Protein AF-A0A349KXT2-F1 (afdb_monomer_lite)

Secondary structure (DSSP, 8-state):
--SHHHHHHHHH---HHHHHHHHHHHHHHHHHTT-HHHHHHHHHHHHHTSSS---HHHHHHHHHHH-

Radius of gyration: 14.58 Å; chains: 1; bounding box: 26×21×44 Å

pLDDT: mean 80.35, std 17.96, range [47.28, 96.69]

Sequence (67 aa):
AAQYNLGWLCAKGHGIAQDSALAMHWFSKAAEQGDAGAQNNLGMMYDNGKGVPQDFQQAIAWYRKAA

Foldseek 3Di:
DPPVVVVVVVVPPPCQQVVQLVLLVVLVVVVVVLNLVSLQVQLVCLCVVRNHDNDNVSSVVSNVSSD

Structure (mmCIF, N/CA/C/O backbone):
data_AF-A0A349KXT2-F1
#
_entry.id   AF-A0A349KXT2-F1
#
loop_
_atom_site.group_PDB
_atom_site.id
_atom_site.type_symbol
_atom_site.label_atom_id
_atom_site.label_alt_id
_atom_site.label_comp_id
_atom_site.label_asym_id
_atom_site.label_entity_id
_atom_site.label_seq_id
_atom_site.pdbx_PDB_ins_code
_atom_site.Cartn_x
_atom_site.Cartn_y
_atom_site.Cartn_z
_atom_site.occupancy
_atom_site.B_iso_or_equiv
_atom_site.auth_seq_id
_atom_site.auth_comp_id
_atom_site.auth_asym_id
_atom_site.auth_atom_id
_atom_site.pdbx_PDB_model_num
ATOM 1 N N . ALA A 1 1 ? 13.850 13.409 -33.608 1.00 49.66 1 ALA A N 1
ATOM 2 C CA . ALA A 1 1 ? 13.270 12.077 -33.333 1.00 49.66 1 ALA A CA 1
ATOM 3 C C . ALA A 1 1 ? 13.992 11.386 -32.163 1.00 49.66 1 ALA A C 1
ATOM 5 O O . ALA A 1 1 ? 14.658 10.382 -32.360 1.00 49.66 1 ALA A O 1
ATOM 6 N N . ALA A 1 2 ? 13.878 11.932 -30.944 1.00 54.72 2 ALA A N 1
ATOM 7 C CA . ALA A 1 2 ? 14.548 11.399 -29.743 1.00 54.72 2 ALA A CA 1
ATOM 8 C C . ALA A 1 2 ? 13.581 11.079 -28.584 1.00 54.72 2 ALA A C 1
ATOM 10 O O . ALA A 1 2 ? 13.949 10.381 -27.649 1.00 54.72 2 ALA A O 1
ATOM 11 N N . GLN A 1 3 ? 12.323 11.527 -28.660 1.00 52.72 3 GLN A N 1
ATOM 12 C CA . GLN A 1 3 ? 11.324 11.288 -27.611 1.00 52.72 3 GLN A CA 1
ATOM 13 C C . GLN A 1 3 ? 10.613 9.930 -27.755 1.00 52.72 3 GLN A C 1
ATOM 15 O O . GLN A 1 3 ? 10.163 9.367 -26.764 1.00 52.72 3 GLN A O 1
ATOM 20 N N . TYR A 1 4 ? 10.577 9.354 -28.962 1.00 50.00 4 TYR A N 1
ATOM 21 C CA . TYR A 1 4 ? 9.916 8.065 -29.206 1.00 50.00 4 TYR A CA 1
ATOM 22 C C . TYR A 1 4 ? 10.724 6.867 -28.669 1.00 50.00 4 TYR A C 1
ATOM 24 O O . TYR A 1 4 ? 10.157 5.881 -28.208 1.00 50.00 4 TYR A O 1
ATOM 32 N N . ASN A 1 5 ? 12.057 6.977 -28.635 1.00 49.41 5 ASN A N 1
ATOM 33 C CA . ASN A 1 5 ? 12.930 5.894 -28.169 1.00 49.41 5 ASN A CA 1
ATOM 34 C C . ASN A 1 5 ? 13.006 5.788 -26.635 1.00 49.41 5 ASN A C 1
ATOM 36 O O . ASN A 1 5 ? 13.331 4.721 -26.123 1.00 49.41 5 ASN A O 1
ATOM 40 N N . LEU A 1 6 ? 12.662 6.852 -25.896 1.00 54.16 6 LEU A N 1
ATOM 41 C CA . LEU A 1 6 ? 12.594 6.815 -24.429 1.00 54.16 6 LEU A CA 1
ATOM 42 C C . LEU A 1 6 ? 11.330 6.101 -23.936 1.00 54.16 6 LEU A C 1
ATOM 44 O O . LEU A 1 6 ? 11.411 5.284 -23.023 1.00 54.16 6 LEU A O 1
ATOM 48 N N . GLY A 1 7 ? 10.190 6.316 -24.605 1.00 48.28 7 GLY A N 1
ATOM 49 C CA . GLY A 1 7 ? 8.969 5.547 -24.345 1.00 48.28 7 GLY A CA 1
ATOM 50 C C . GLY A 1 7 ? 9.151 4.050 -24.622 1.00 48.28 7 GLY A C 1
ATOM 51 O O . GLY A 1 7 ? 8.646 3.215 -23.877 1.00 48.28 7 GLY A O 1
ATOM 52 N N . TRP A 1 8 ? 9.954 3.702 -25.635 1.00 51.59 8 TRP A N 1
ATOM 53 C CA . TRP A 1 8 ? 10.281 2.311 -25.965 1.00 51.59 8 TRP A CA 1
ATOM 54 C C . TRP A 1 8 ? 11.246 1.651 -24.961 1.00 51.59 8 TRP A C 1
ATOM 56 O O . TRP A 1 8 ? 11.159 0.446 -24.738 1.00 51.59 8 TRP A O 1
ATOM 66 N N . LEU A 1 9 ? 12.117 2.429 -24.304 1.00 53.69 9 LEU A N 1
ATOM 67 C CA . LEU A 1 9 ? 12.991 1.961 -23.218 1.00 53.69 9 LEU A CA 1
ATOM 68 C C . LEU A 1 9 ? 12.220 1.723 -21.910 1.00 53.69 9 LEU A C 1
ATOM 70 O O . LEU A 1 9 ? 12.456 0.706 -21.264 1.00 53.69 9 LEU A O 1
ATOM 74 N N . CYS A 1 10 ? 11.244 2.576 -21.572 1.00 51.28 10 CYS A N 1
ATOM 75 C CA . CYS A 1 10 ? 10.327 2.315 -20.454 1.00 51.28 10 CYS A CA 1
ATOM 76 C C . CYS A 1 10 ? 9.429 1.098 -20.720 1.00 51.28 10 CYS A C 1
ATOM 78 O O . CYS A 1 10 ? 9.198 0.305 -19.818 1.00 51.28 10 CYS A O 1
ATOM 80 N N . ALA A 1 11 ? 8.982 0.898 -21.965 1.00 49.66 11 ALA A N 1
ATOM 81 C CA . ALA A 1 11 ? 8.148 -0.249 -22.330 1.00 49.66 11 ALA A CA 1
ATO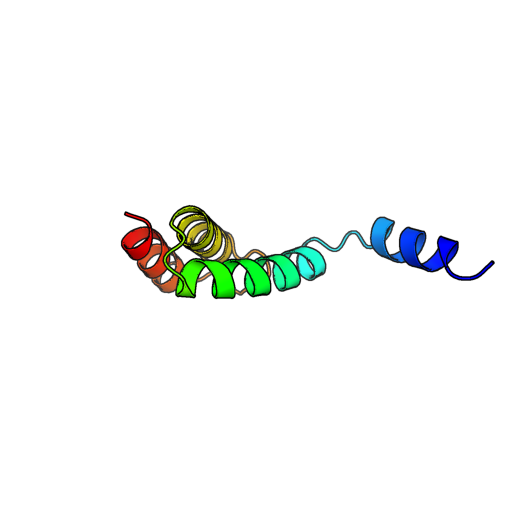M 82 C C . ALA A 1 11 ? 8.923 -1.581 -22.427 1.00 49.66 11 ALA A C 1
ATOM 84 O O . ALA A 1 11 ? 8.327 -2.646 -22.279 1.00 49.66 11 ALA A O 1
ATOM 85 N N . LYS A 1 12 ? 10.242 -1.551 -22.687 1.00 50.41 12 LYS A N 1
ATOM 86 C CA . LYS A 1 12 ? 11.102 -2.753 -22.709 1.00 50.41 12 LYS A CA 1
ATOM 87 C C . LYS A 1 12 ? 11.801 -3.057 -21.386 1.00 50.41 12 LYS A C 1
ATOM 89 O O . LYS A 1 12 ? 12.312 -4.170 -21.221 1.00 50.41 12 LYS A O 1
ATOM 94 N N . GLY A 1 13 ? 11.800 -2.118 -20.445 1.00 48.72 13 GLY A N 1
ATOM 95 C CA . GLY A 1 13 ? 12.114 -2.395 -19.055 1.00 48.72 13 GLY A CA 1
ATOM 96 C C . GLY A 1 13 ? 11.014 -3.267 -18.468 1.00 48.72 13 GLY A C 1
ATOM 97 O O . GLY A 1 13 ? 9.976 -2.768 -18.061 1.00 48.72 13 GLY A O 1
ATOM 98 N N . HIS A 1 14 ? 11.252 -4.575 -18.418 1.00 49.75 14 HIS A N 1
ATOM 99 C CA . HIS A 1 14 ? 10.542 -5.549 -17.586 1.00 49.75 14 HIS A CA 1
ATOM 100 C C . HIS A 1 14 ? 10.705 -5.189 -16.089 1.00 49.75 14 HIS A C 1
ATOM 102 O O . HIS A 1 14 ? 11.328 -5.906 -15.311 1.00 49.75 14 HIS A O 1
ATOM 108 N N . GLY A 1 15 ? 10.225 -4.010 -15.701 1.00 47.28 15 GLY A N 1
ATOM 109 C CA . GLY A 1 15 ? 10.600 -3.274 -14.503 1.00 47.28 15 GLY A CA 1
ATOM 110 C C . GLY A 1 15 ? 9.464 -3.237 -13.504 1.00 47.28 15 GLY A C 1
ATOM 111 O O . GLY A 1 15 ? 9.065 -2.163 -13.071 1.00 47.28 15 GLY A O 1
ATOM 112 N N . ILE A 1 16 ? 8.989 -4.414 -13.093 1.00 52.59 16 ILE A N 1
ATOM 113 C CA . ILE A 1 16 ? 8.017 -4.561 -11.998 1.00 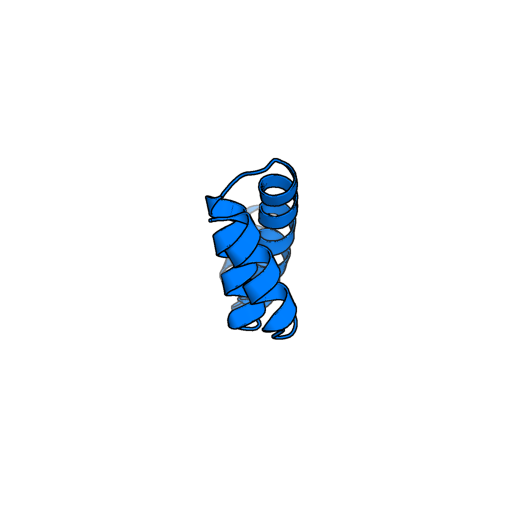52.59 16 ILE A CA 1
ATOM 114 C C . ILE A 1 16 ? 8.450 -3.708 -10.787 1.00 52.59 16 ILE A C 1
ATOM 116 O O . ILE A 1 16 ? 7.615 -3.117 -10.113 1.00 52.59 16 ILE A O 1
ATOM 120 N N . ALA A 1 17 ? 9.758 -3.563 -10.549 1.00 56.50 17 ALA A N 1
ATOM 121 C CA . ALA A 1 17 ? 10.321 -2.744 -9.478 1.00 56.50 17 ALA A CA 1
ATOM 122 C C . ALA A 1 17 ? 10.207 -1.216 -9.684 1.00 56.50 17 ALA A C 1
ATOM 124 O O . ALA A 1 17 ? 9.953 -0.507 -8.712 1.00 56.50 17 ALA A O 1
ATOM 125 N N . GLN A 1 18 ? 10.378 -0.693 -10.907 1.00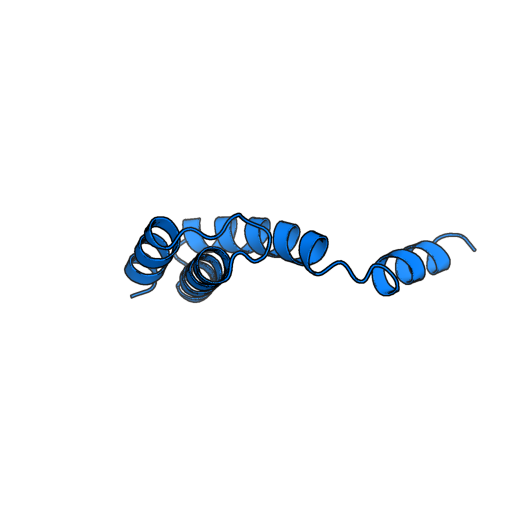 62.69 18 GLN A N 1
ATOM 126 C CA . GLN A 1 18 ? 10.362 0.758 -11.156 1.00 62.69 18 GLN A CA 1
ATOM 127 C C . GLN A 1 18 ? 8.940 1.323 -11.062 1.00 62.69 18 GLN A C 1
ATOM 129 O O . GLN A 1 18 ? 8.725 2.341 -10.402 1.00 62.69 18 GLN A O 1
ATOM 134 N N . ASP A 1 19 ? 7.964 0.612 -11.630 1.00 73.44 19 ASP A N 1
ATOM 135 C CA . ASP A 1 19 ? 6.550 0.969 -11.497 1.00 73.44 19 ASP A CA 1
ATOM 136 C C . ASP A 1 19 ? 6.057 0.796 -10.057 1.00 73.44 19 ASP A C 1
ATOM 138 O O . ASP A 1 19 ? 5.290 1.621 -9.563 1.00 73.44 19 ASP A O 1
ATOM 142 N N . SER A 1 20 ? 6.554 -0.217 -9.333 1.00 78.00 20 SER A N 1
ATOM 143 C CA . SER A 1 20 ? 6.190 -0.406 -7.923 1.00 78.00 20 SER A CA 1
ATOM 144 C C . SER A 1 20 ? 6.725 0.716 -7.027 1.00 78.00 20 SER A C 1
ATOM 146 O O . SER A 1 20 ? 6.022 1.159 -6.127 1.00 78.00 20 SER A O 1
ATOM 148 N N . ALA A 1 21 ? 7.930 1.239 -7.269 1.00 82.50 21 ALA A N 1
ATOM 149 C CA . ALA A 1 21 ? 8.447 2.366 -6.487 1.00 82.50 21 ALA A CA 1
ATOM 150 C C . ALA A 1 21 ? 7.626 3.654 -6.705 1.00 82.50 21 ALA A C 1
ATOM 152 O O . ALA A 1 21 ? 7.339 4.387 -5.756 1.00 82.50 21 ALA A O 1
ATOM 153 N N . LEU A 1 22 ? 7.200 3.914 -7.945 1.00 84.94 22 LEU A N 1
ATOM 154 C CA . LEU A 1 22 ? 6.312 5.036 -8.266 1.00 84.94 22 LEU A CA 1
ATOM 155 C C . LEU A 1 22 ? 4.912 4.843 -7.668 1.00 84.94 22 LEU A C 1
ATOM 157 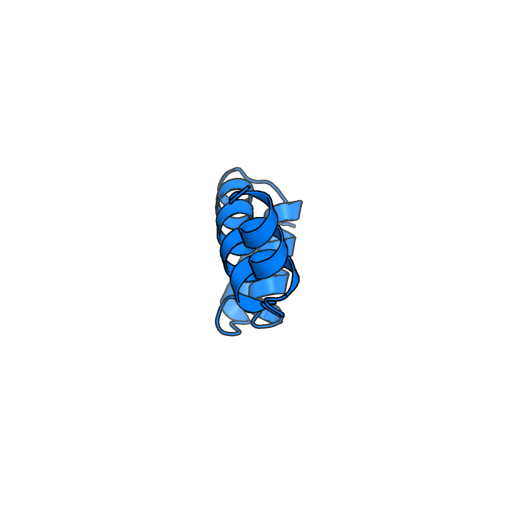O O . LEU A 1 22 ? 4.357 5.787 -7.105 1.00 84.94 22 LEU A O 1
ATOM 161 N N . ALA A 1 23 ? 4.361 3.630 -7.739 1.00 85.19 23 ALA A N 1
ATOM 162 C CA . ALA A 1 23 ? 3.077 3.294 -7.131 1.00 85.19 23 ALA A CA 1
ATOM 163 C C . ALA A 1 23 ? 3.108 3.483 -5.606 1.00 85.19 23 ALA A C 1
ATOM 165 O O . ALA A 1 23 ? 2.222 4.140 -5.064 1.00 85.19 23 ALA A O 1
ATOM 166 N N . MET A 1 24 ? 4.171 3.027 -4.930 1.00 88.19 24 MET A N 1
ATOM 167 C CA . MET A 1 24 ? 4.389 3.287 -3.501 1.00 88.19 24 MET A CA 1
ATOM 168 C C . MET A 1 24 ? 4.360 4.780 -3.186 1.00 88.19 24 MET A C 1
ATOM 170 O O . MET A 1 24 ? 3.688 5.196 -2.249 1.00 88.19 24 MET A O 1
ATOM 174 N N . HIS A 1 25 ? 5.058 5.605 -3.973 1.00 88.88 25 HIS A N 1
ATOM 175 C CA . HIS A 1 25 ? 5.105 7.045 -3.727 1.00 88.88 25 HIS A CA 1
ATOM 176 C C . HIS A 1 25 ? 3.713 7.692 -3.768 1.00 88.88 25 HIS A C 1
ATOM 178 O O . HIS A 1 25 ? 3.363 8.480 -2.886 1.00 88.88 25 HIS A O 1
ATOM 184 N N . TRP A 1 26 ? 2.913 7.364 -4.785 1.00 89.00 26 TRP A N 1
ATOM 185 C CA . TRP A 1 26 ? 1.581 7.944 -4.947 1.00 89.00 26 TRP A CA 1
ATOM 186 C C . TRP A 1 26 ? 0.568 7.383 -3.952 1.00 89.00 26 TRP A C 1
ATOM 188 O O . TRP A 1 26 ? -0.205 8.158 -3.386 1.00 89.00 26 TRP A O 1
ATOM 198 N N . PHE A 1 27 ? 0.603 6.076 -3.678 1.00 92.56 27 PHE A N 1
ATOM 199 C CA . PHE A 1 27 ? -0.272 5.483 -2.674 1.00 92.56 27 PHE A CA 1
ATOM 200 C C . PHE A 1 27 ? 0.048 5.989 -1.269 1.00 92.56 27 PHE A C 1
ATOM 202 O O . PHE A 1 27 ? -0.890 6.287 -0.543 1.00 92.56 27 PHE A O 1
ATOM 209 N N . SER A 1 28 ? 1.316 6.205 -0.903 1.00 90.88 28 SER A N 1
ATOM 210 C CA . SER A 1 28 ? 1.673 6.834 0.381 1.00 90.88 28 SER A CA 1
ATOM 211 C C . SER A 1 28 ? 1.031 8.209 0.540 1.00 90.88 28 SER A C 1
ATOM 213 O O . SER A 1 28 ? 0.356 8.455 1.535 1.00 90.88 28 SER A O 1
ATOM 215 N N . LYS A 1 29 ? 1.132 9.074 -0.477 1.00 93.38 29 LYS A N 1
ATOM 216 C CA . LYS A 1 29 ? 0.510 10.407 -0.432 1.00 93.38 29 LYS A CA 1
ATOM 217 C C . LYS A 1 29 ? -1.011 10.361 -0.308 1.00 93.38 29 LYS A C 1
ATOM 219 O O . LYS A 1 29 ? -1.588 11.193 0.388 1.00 93.38 29 LYS A O 1
ATOM 224 N N . ALA A 1 30 ? -1.673 9.449 -1.014 1.00 91.31 30 ALA A N 1
ATOM 225 C CA . ALA A 1 30 ? -3.127 9.309 -0.942 1.00 91.31 30 ALA A CA 1
ATOM 226 C C . ALA A 1 30 ? -3.569 8.674 0.390 1.00 91.31 30 ALA A C 1
ATOM 228 O O . ALA A 1 30 ? -4.526 9.126 1.014 1.00 91.31 30 ALA A O 1
ATOM 229 N N . ALA A 1 31 ? -2.821 7.692 0.888 1.00 93.50 31 ALA A N 1
ATOM 230 C CA . ALA A 1 31 ? -3.089 7.028 2.156 1.00 93.50 31 ALA A CA 1
ATOM 231 C C . ALA A 1 31 ? -2.916 7.959 3.364 1.00 93.50 31 ALA A C 1
ATOM 233 O O . ALA A 1 31 ? -3.682 7.865 4.325 1.00 93.50 31 ALA A O 1
ATOM 234 N N . GLU A 1 32 ? -1.946 8.876 3.305 1.00 92.19 32 GLU A N 1
ATOM 235 C CA . GLU A 1 32 ? -1.765 9.962 4.278 1.00 92.19 32 GLU A CA 1
ATOM 236 C C . GLU A 1 32 ? -2.951 10.939 4.300 1.00 92.19 32 GLU A C 1
ATOM 238 O O . GLU A 1 32 ? -3.244 11.517 5.343 1.00 92.19 32 GLU A O 1
ATOM 243 N N . GLN A 1 33 ? -3.674 11.081 3.185 1.00 94.25 33 GLN A N 1
ATOM 244 C CA . GLN A 1 33 ? -4.900 11.883 3.092 1.00 94.25 33 GLN A CA 1
ATOM 245 C C . GLN A 1 33 ? -6.159 11.126 3.546 1.00 94.25 33 GLN A C 1
ATOM 247 O O . GLN A 1 33 ? -7.254 11.680 3.501 1.00 94.25 33 GLN A O 1
ATOM 252 N N . GLY A 1 34 ? -6.019 9.876 3.996 1.00 92.31 34 GLY A N 1
ATOM 253 C CA . GLY A 1 34 ? -7.143 9.054 4.440 1.00 92.31 34 GLY A CA 1
ATOM 254 C C . GLY A 1 34 ? -7.846 8.285 3.321 1.00 92.31 34 GLY A C 1
ATOM 255 O O . GLY A 1 34 ? -8.936 7.770 3.548 1.00 92.31 34 GLY A O 1
ATOM 256 N N . ASP A 1 35 ? -7.257 8.189 2.125 1.00 96.69 35 ASP A N 1
ATOM 257 C CA . ASP A 1 35 ? -7.829 7.376 1.053 1.00 96.69 35 ASP A CA 1
ATOM 258 C C . ASP A 1 35 ? -7.712 5.879 1.389 1.00 96.69 35 ASP A C 1
ATOM 260 O O . ASP A 1 35 ? -6.617 5.305 1.409 1.00 96.69 35 ASP A O 1
ATOM 264 N N . ALA A 1 36 ? -8.853 5.242 1.651 1.00 94.00 36 ALA A N 1
ATOM 265 C CA . ALA A 1 36 ? -8.919 3.832 2.030 1.00 94.00 36 ALA A CA 1
ATOM 266 C C . ALA A 1 36 ? -8.413 2.894 0.917 1.00 94.00 36 ALA A C 1
ATOM 268 O O . ALA A 1 36 ? -7.811 1.856 1.199 1.00 94.00 36 ALA A O 1
ATOM 269 N N . GLY A 1 37 ? -8.596 3.263 -0.357 1.00 92.50 37 GLY A N 1
ATOM 270 C CA . GLY A 1 37 ? -8.103 2.483 -1.495 1.00 92.50 37 GLY A CA 1
ATOM 271 C C . GLY A 1 37 ? -6.575 2.457 -1.554 1.00 92.50 37 GLY A C 1
ATOM 272 O O . GLY A 1 37 ? -5.966 1.402 -1.736 1.00 92.50 37 GLY A O 1
ATOM 273 N N . ALA A 1 38 ? -5.945 3.605 -1.330 1.00 93.94 38 ALA A N 1
ATOM 274 C CA . ALA A 1 38 ? -4.502 3.752 -1.266 1.00 93.94 38 ALA A CA 1
ATOM 275 C C . ALA A 1 38 ? -3.907 3.048 -0.042 1.00 93.94 38 ALA A C 1
ATOM 277 O O . ALA A 1 38 ? -2.886 2.375 -0.168 1.00 93.94 38 ALA A O 1
ATOM 278 N N . GLN A 1 39 ? -4.560 3.136 1.120 1.00 96.31 39 GLN A N 1
ATOM 279 C CA . GLN A 1 39 ? -4.153 2.398 2.319 1.00 96.31 39 GLN A CA 1
ATOM 280 C C . GLN A 1 39 ? -4.210 0.880 2.084 1.00 96.31 39 GLN A C 1
ATOM 282 O O . GLN A 1 39 ? -3.251 0.176 2.395 1.00 96.31 39 GLN A O 1
ATOM 287 N N . ASN A 1 40 ? -5.270 0.373 1.450 1.00 94.94 40 ASN A N 1
ATOM 288 C CA . ASN A 1 40 ? -5.372 -1.042 1.091 1.00 94.94 40 ASN A CA 1
ATOM 289 C C . ASN A 1 40 ? -4.272 -1.471 0.098 1.00 94.94 40 ASN A C 1
ATOM 291 O O . ASN A 1 40 ? -3.646 -2.519 0.264 1.00 94.94 40 ASN A O 1
ATOM 295 N N . ASN A 1 41 ? -3.978 -0.635 -0.902 1.00 92.88 41 ASN A N 1
ATOM 296 C CA . ASN A 1 41 ? -2.918 -0.909 -1.870 1.00 92.88 41 ASN A CA 1
ATOM 297 C C . ASN A 1 41 ? -1.522 -0.905 -1.231 1.00 92.88 41 ASN A C 1
ATOM 299 O O . ASN A 1 41 ? -0.731 -1.795 -1.530 1.00 92.88 41 ASN A O 1
ATOM 303 N N . LEU A 1 42 ? -1.218 0.020 -0.312 1.00 93.44 42 LEU A N 1
ATOM 304 C CA . LEU A 1 42 ? 0.035 -0.018 0.457 1.00 93.44 42 LEU A CA 1
ATOM 305 C C . LEU A 1 42 ? 0.146 -1.290 1.289 1.00 93.44 42 LEU A C 1
ATOM 307 O O . LEU A 1 42 ? 1.207 -1.914 1.308 1.00 93.44 42 LEU A O 1
ATOM 311 N N . GLY A 1 43 ? -0.955 -1.697 1.929 1.00 94.81 43 GLY A N 1
ATOM 312 C CA . GLY A 1 43 ? -1.039 -2.962 2.649 1.00 94.81 43 GLY A CA 1
ATOM 313 C C . GLY A 1 43 ? -0.612 -4.134 1.767 1.00 94.81 43 GLY A C 1
ATOM 314 O O . GLY A 1 43 ? 0.292 -4.889 2.119 1.00 94.81 43 GLY A O 1
ATOM 315 N N . MET A 1 44 ? -1.177 -4.211 0.561 1.00 93.50 44 MET A N 1
ATOM 316 C CA . MET A 1 44 ? -0.857 -5.246 -0.423 1.00 93.50 44 MET A CA 1
ATOM 317 C C . MET A 1 44 ? 0.598 -5.191 -0.902 1.00 93.50 44 MET A C 1
ATOM 319 O O . MET A 1 44 ? 1.210 -6.236 -1.136 1.00 93.50 44 MET A O 1
ATOM 323 N N . MET A 1 45 ? 1.168 -3.997 -1.069 1.00 91.75 45 MET A N 1
ATOM 324 C CA . MET A 1 45 ? 2.548 -3.841 -1.533 1.00 91.75 45 MET A CA 1
ATOM 325 C C . MET A 1 45 ? 3.561 -4.327 -0.498 1.00 91.75 45 MET A C 1
ATOM 327 O O . MET A 1 45 ? 4.487 -5.051 -0.869 1.00 91.75 45 MET A O 1
ATOM 331 N N . TYR A 1 46 ? 3.344 -4.021 0.783 1.00 94.38 46 TYR A N 1
ATOM 332 C CA . TYR A 1 46 ? 4.142 -4.571 1.881 1.00 94.38 46 TYR A CA 1
ATOM 333 C C . TYR A 1 46 ? 3.913 -6.074 2.078 1.00 94.38 46 TYR A C 1
ATOM 335 O O . TYR A 1 46 ? 4.865 -6.799 2.347 1.00 94.38 46 TYR A O 1
ATOM 343 N N . ASP A 1 47 ? 2.689 -6.563 1.884 1.00 94.19 47 ASP A N 1
ATOM 344 C CA . ASP A 1 47 ? 2.356 -7.989 1.996 1.00 94.19 47 ASP A CA 1
ATOM 345 C C . ASP A 1 47 ? 3.024 -8.837 0.903 1.00 94.19 47 ASP A C 1
ATOM 347 O O . ASP A 1 47 ? 3.484 -9.943 1.155 1.00 94.19 47 ASP A O 1
ATOM 351 N N . ASN A 1 48 ? 3.150 -8.306 -0.317 1.00 88.44 48 ASN A N 1
ATOM 352 C CA . ASN A 1 48 ? 3.729 -9.026 -1.457 1.00 88.44 48 ASN A CA 1
ATOM 353 C C . ASN A 1 48 ? 5.197 -8.672 -1.743 1.00 88.44 48 ASN A C 1
ATOM 355 O O . ASN A 1 48 ? 5.776 -9.206 -2.689 1.00 88.44 48 ASN A O 1
ATOM 359 N N . GLY A 1 49 ? 5.789 -7.740 -0.991 1.00 87.75 49 GLY A N 1
ATOM 360 C CA . GLY A 1 49 ? 7.141 -7.241 -1.255 1.00 87.75 49 GLY A CA 1
ATOM 361 C C . GLY A 1 49 ? 7.290 -6.573 -2.632 1.00 87.75 49 GLY A C 1
ATOM 362 O O . GLY A 1 49 ? 8.320 -6.710 -3.297 1.00 87.75 49 GLY A O 1
ATOM 363 N N . LYS A 1 50 ? 6.244 -5.889 -3.116 1.00 81.75 50 LYS A N 1
ATOM 364 C CA . LYS A 1 50 ? 6.253 -5.231 -4.433 1.00 81.75 50 LYS A CA 1
ATOM 365 C C . LYS A 1 50 ? 6.806 -3.819 -4.309 1.00 81.75 50 LYS A C 1
ATOM 367 O O . LYS A 1 50 ? 6.139 -2.938 -3.786 1.00 81.75 50 LYS A O 1
ATOM 372 N N . GLY A 1 51 ? 8.024 -3.592 -4.799 1.00 77.62 51 GLY A N 1
ATOM 373 C CA . GLY A 1 51 ? 8.688 -2.277 -4.752 1.00 77.62 51 GLY A CA 1
ATOM 374 C C . GLY A 1 51 ? 9.213 -1.863 -3.375 1.00 77.62 51 GLY A C 1
ATOM 375 O O . GLY A 1 51 ? 9.934 -0.876 -3.280 1.00 77.62 51 GLY A O 1
ATOM 376 N N . VAL A 1 52 ? 8.902 -2.636 -2.336 1.00 83.44 52 VAL A N 1
ATOM 377 C CA . VAL A 1 52 ? 9.453 -2.548 -0.981 1.00 83.44 52 VAL A CA 1
ATOM 378 C C . VAL A 1 52 ? 9.764 -3.956 -0.480 1.00 83.44 52 VAL A C 1
ATOM 380 O O . VAL A 1 52 ? 9.149 -4.908 -0.961 1.00 83.44 52 VAL A O 1
ATOM 383 N N . PRO A 1 53 ? 10.693 -4.128 0.475 1.00 90.12 53 PRO A N 1
ATOM 384 C CA . PRO A 1 53 ? 10.827 -5.390 1.189 1.00 90.12 53 PRO A CA 1
ATOM 385 C C . PRO A 1 53 ? 9.487 -5.815 1.795 1.00 90.12 53 PRO A C 1
ATOM 387 O O . PRO A 1 53 ? 8.724 -4.973 2.273 1.00 90.12 53 PRO A O 1
ATOM 390 N N . GLN A 1 54 ? 9.212 -7.117 1.766 1.00 92.56 54 GLN A N 1
ATOM 391 C CA . GLN A 1 54 ? 8.008 -7.667 2.376 1.00 92.56 54 GLN A CA 1
ATOM 392 C C . GLN A 1 54 ? 8.009 -7.383 3.884 1.00 92.56 54 GLN A C 1
ATOM 394 O O . GLN A 1 54 ? 8.985 -7.681 4.572 1.00 92.56 54 GLN A O 1
ATOM 399 N N . ASP A 1 55 ? 6.911 -6.820 4.386 1.00 95.81 55 ASP A N 1
ATOM 400 C CA . ASP A 1 55 ? 6.727 -6.493 5.798 1.00 95.81 55 ASP A CA 1
ATOM 401 C C . ASP A 1 55 ? 5.252 -6.638 6.194 1.00 95.81 55 ASP A C 1
ATOM 403 O O . ASP A 1 55 ? 4.417 -5.756 5.982 1.00 95.81 55 ASP A O 1
ATOM 407 N N . PHE A 1 56 ? 4.925 -7.764 6.824 1.00 94.19 56 PHE A N 1
ATOM 408 C CA . PHE A 1 56 ? 3.562 -8.047 7.2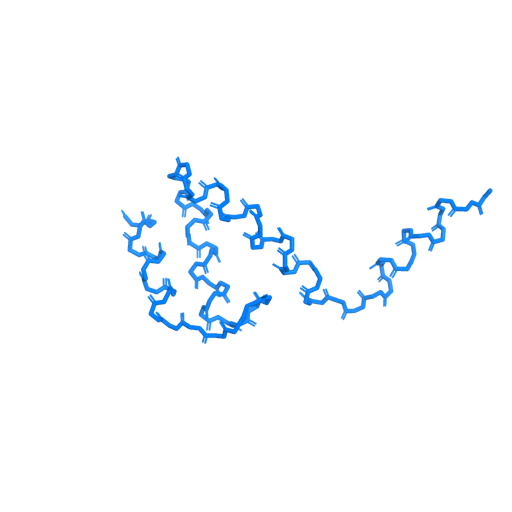65 1.00 94.19 56 PHE A CA 1
ATOM 409 C C . PHE A 1 56 ? 3.071 -7.103 8.371 1.00 94.19 56 PHE A C 1
ATOM 411 O O . PHE A 1 56 ? 1.867 -6.871 8.480 1.00 94.19 56 PHE A O 1
ATOM 418 N N . GLN A 1 57 ? 3.964 -6.540 9.194 1.00 95.75 57 GLN A N 1
ATOM 419 C CA . GLN A 1 57 ? 3.561 -5.595 10.239 1.00 95.75 57 GLN A CA 1
ATOM 420 C C . GLN A 1 57 ? 3.089 -4.284 9.613 1.00 95.75 57 GLN A C 1
ATOM 422 O O . GLN A 1 57 ? 2.028 -3.773 9.979 1.00 95.75 57 GLN A O 1
ATOM 427 N N . GLN A 1 58 ? 3.830 -3.781 8.624 1.00 94.00 58 GLN A N 1
ATOM 428 C CA . GLN A 1 58 ? 3.412 -2.613 7.851 1.00 94.00 58 GLN A CA 1
ATOM 429 C C . GLN A 1 58 ? 2.146 -2.895 7.045 1.00 94.00 58 GLN A C 1
ATOM 431 O O . GLN A 1 58 ? 1.239 -2.063 7.029 1.00 94.00 58 GLN A O 1
ATOM 436 N N . ALA A 1 59 ? 2.031 -4.084 6.445 1.00 95.25 59 ALA A N 1
ATOM 437 C CA . ALA A 1 59 ? 0.827 -4.476 5.722 1.00 95.25 59 ALA A CA 1
ATOM 438 C C . ALA A 1 59 ? -0.426 -4.401 6.610 1.00 95.25 59 ALA A C 1
ATOM 440 O O . ALA A 1 59 ? -1.398 -3.724 6.275 1.00 95.25 59 ALA A O 1
ATOM 441 N N . ILE A 1 60 ? -0.375 -5.024 7.793 1.00 95.50 60 ILE A N 1
ATOM 442 C CA . ILE A 1 60 ? -1.470 -5.008 8.773 1.00 95.50 60 ILE A CA 1
ATOM 443 C C . ILE A 1 60 ? -1.770 -3.583 9.246 1.00 95.50 60 ILE A C 1
ATOM 445 O O . ILE A 1 60 ? -2.938 -3.228 9.404 1.00 95.50 60 ILE A O 1
ATOM 449 N N . ALA A 1 61 ? -0.747 -2.755 9.475 1.00 95.50 61 ALA A N 1
ATOM 450 C CA . ALA A 1 61 ? -0.939 -1.370 9.892 1.00 95.50 61 ALA A CA 1
ATOM 451 C C . ALA A 1 61 ? -1.714 -0.557 8.844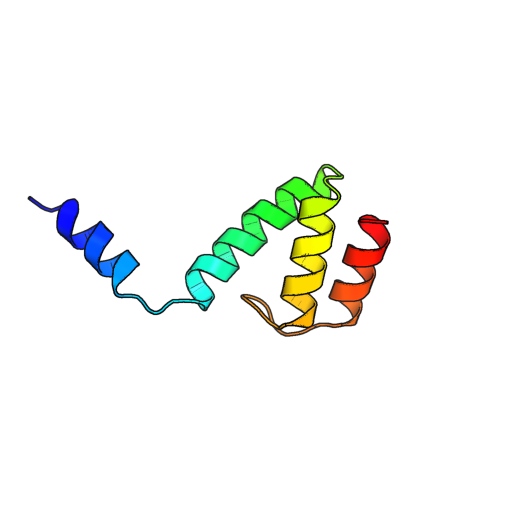 1.00 95.50 61 ALA A C 1
ATOM 453 O O . ALA A 1 61 ? -2.612 0.204 9.205 1.00 95.50 61 ALA A O 1
ATOM 454 N N . TRP A 1 62 ? -1.410 -0.744 7.559 1.00 95.50 62 TRP A N 1
ATOM 455 C CA . TRP A 1 62 ? -2.122 -0.075 6.474 1.00 95.50 62 TRP A CA 1
ATOM 456 C C . TRP A 1 62 ? -3.530 -0.632 6.256 1.00 95.50 62 TRP A C 1
ATOM 458 O O . TRP A 1 62 ? -4.468 0.155 6.150 1.00 95.50 62 TRP A O 1
ATOM 468 N N . TYR A 1 63 ? -3.718 -1.953 6.310 1.00 94.31 63 TYR A N 1
ATOM 469 C CA . TYR A 1 63 ? -5.055 -2.555 6.240 1.00 94.31 63 TYR A CA 1
ATOM 470 C C . TYR A 1 63 ? -5.967 -2.105 7.384 1.00 94.31 63 TYR A C 1
ATOM 472 O O . TYR A 1 63 ? -7.149 -1.866 7.167 1.00 94.31 63 TYR A O 1
ATOM 480 N N . ARG A 1 64 ? -5.425 -1.931 8.595 1.00 94.44 64 ARG A N 1
ATOM 481 C CA . ARG A 1 64 ? -6.187 -1.402 9.737 1.00 94.44 64 ARG A CA 1
ATOM 482 C C . ARG A 1 64 ? -6.597 0.055 9.574 1.00 94.44 64 ARG A C 1
ATOM 484 O O . ARG A 1 64 ? -7.581 0.446 10.180 1.00 94.44 64 ARG A O 1
ATOM 491 N N . LYS A 1 65 ? -5.834 0.856 8.827 1.00 90.62 65 LYS A N 1
ATOM 492 C CA . LYS A 1 65 ? -6.208 2.245 8.526 1.00 90.62 65 LYS A CA 1
ATOM 493 C C . LYS A 1 65 ? -7.298 2.319 7.457 1.00 90.62 65 LYS A C 1
ATOM 495 O O . LYS A 1 65 ? -8.107 3.233 7.515 1.00 90.62 65 LYS A O 1
ATOM 500 N N . ALA A 1 66 ? -7.292 1.364 6.523 1.00 90.56 66 ALA A N 1
ATOM 501 C CA . ALA A 1 66 ? -8.253 1.277 5.425 1.00 90.56 66 ALA A CA 1
ATOM 502 C C . ALA A 1 66 ? -9.652 0.803 5.854 1.00 90.56 66 ALA A C 1
ATOM 504 O O . ALA A 1 66 ? -10.607 1.015 5.108 1.00 90.56 66 ALA A O 1
ATOM 505 N N . ALA A 1 67 ? -9.745 0.115 6.998 1.00 83.06 67 ALA A N 1
ATOM 506 C CA . ALA A 1 67 ? -10.984 -0.391 7.590 1.00 83.06 67 ALA A CA 1
ATOM 507 C C . ALA A 1 67 ? -11.693 0.682 8.425 1.00 83.06 67 ALA A C 1
ATOM 509 O O . ALA A 1 67 ? -12.936 0.763 8.314 1.00 83.06 67 ALA A O 1
#